Protein AF-A0A9D8MSM4-F1 (afdb_monomer)

Structure (mmCIF, N/CA/C/O backbone):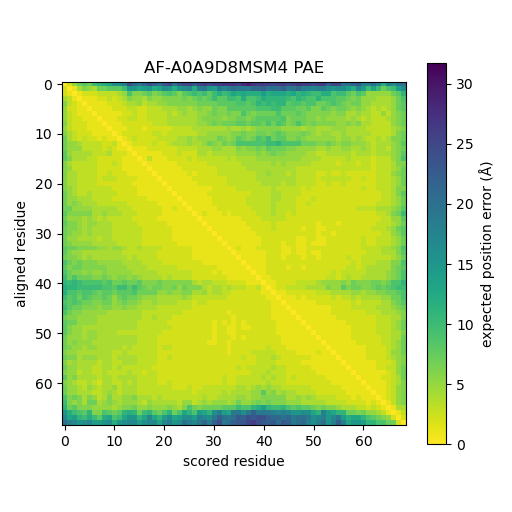
data_AF-A0A9D8MSM4-F1
#
_entry.id   AF-A0A9D8MSM4-F1
#
loop_
_atom_site.group_PDB
_atom_site.id
_atom_site.type_symbol
_atom_site.label_atom_id
_atom_site.label_alt_id
_atom_site.label_comp_id
_atom_site.label_asym_id
_atom_site.label_entity_id
_atom_site.label_seq_id
_atom_site.pdbx_PDB_ins_code
_atom_site.Cartn_x
_a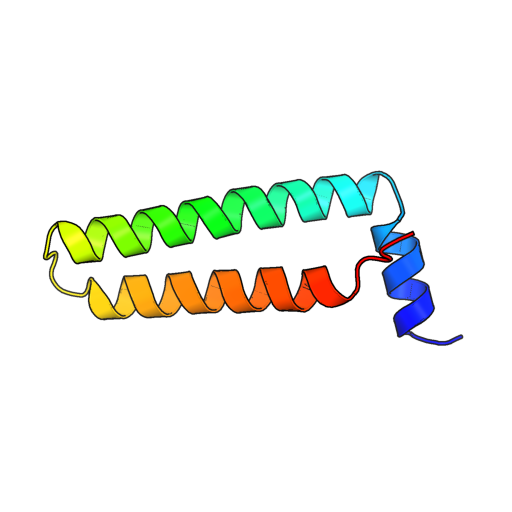tom_site.Cartn_y
_atom_site.Cartn_z
_atom_site.occupancy
_atom_site.B_iso_or_equiv
_atom_site.auth_seq_id
_atom_site.auth_comp_id
_atom_site.auth_asym_id
_atom_site.auth_atom_id
_atom_site.pdbx_PDB_model_num
ATOM 1 N N . MET A 1 1 ? -23.957 -12.437 15.415 1.00 61.00 1 MET A N 1
ATOM 2 C CA . MET A 1 1 ? -23.019 -11.289 15.436 1.00 61.00 1 MET A CA 1
ATOM 3 C C . MET A 1 1 ? -22.669 -10.956 13.99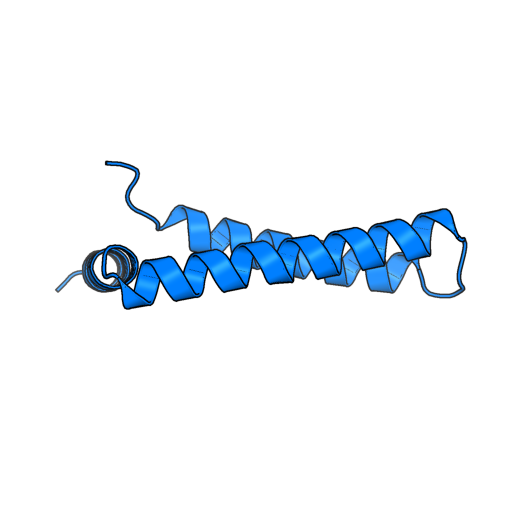6 1.00 61.00 1 MET A C 1
ATOM 5 O O . MET A 1 1 ? -22.230 -11.855 13.294 1.00 61.00 1 MET A O 1
ATOM 9 N N . ASN A 1 2 ? -22.934 -9.733 13.534 1.00 82.50 2 ASN A N 1
ATOM 10 C CA . ASN A 1 2 ? -22.644 -9.331 12.155 1.00 82.50 2 ASN A CA 1
ATOM 11 C C . ASN A 1 2 ? -21.108 -9.239 11.972 1.00 82.50 2 ASN A C 1
ATOM 13 O O . ASN A 1 2 ? -20.479 -8.492 12.727 1.00 82.50 2 ASN A O 1
ATOM 17 N N . PRO A 1 3 ? -20.483 -10.002 11.053 1.00 80.94 3 PRO A N 1
ATOM 18 C CA . PRO A 1 3 ? -19.025 -10.019 10.880 1.00 80.94 3 PRO A CA 1
ATOM 19 C C . PRO A 1 3 ? -18.450 -8.633 10.562 1.00 80.94 3 PRO A C 1
ATOM 21 O O . PRO A 1 3 ? -17.379 -8.291 11.057 1.00 80.94 3 PRO A O 1
ATOM 24 N N . ILE A 1 4 ? -19.212 -7.800 9.849 1.00 80.56 4 ILE A N 1
ATOM 25 C CA . ILE A 1 4 ? -18.842 -6.418 9.520 1.00 80.56 4 ILE A CA 1
ATOM 26 C C . ILE A 1 4 ? -18.726 -5.571 10.796 1.00 80.56 4 ILE A C 1
ATOM 28 O O . ILE A 1 4 ? -17.737 -4.875 10.996 1.00 80.56 4 ILE A O 1
ATOM 32 N N . ALA A 1 5 ? -19.679 -5.704 11.722 1.00 83.06 5 ALA A N 1
ATOM 33 C CA . ALA A 1 5 ? -19.667 -4.959 12.983 1.00 83.06 5 ALA A CA 1
ATOM 34 C C . ALA A 1 5 ? -18.503 -5.366 13.906 1.00 83.06 5 ALA A C 1
ATOM 36 O O . ALA A 1 5 ? -17.991 -4.546 14.668 1.00 83.06 5 ALA A O 1
ATOM 37 N N . LYS A 1 6 ? -18.067 -6.633 13.846 1.00 84.56 6 LYS A N 1
ATOM 38 C CA . LYS A 1 6 ? -16.884 -7.103 14.583 1.00 84.56 6 LYS A CA 1
ATOM 39 C C . LYS A 1 6 ? -15.602 -6.490 14.017 1.00 84.56 6 LYS A C 1
ATOM 41 O O . LYS A 1 6 ? -14.731 -6.112 14.795 1.00 84.56 6 LYS A O 1
ATOM 46 N N . MET A 1 7 ? -15.507 -6.396 12.692 1.00 84.12 7 MET A N 1
ATOM 47 C CA . MET A 1 7 ? -14.370 -5.791 12.000 1.00 84.12 7 MET A CA 1
ATOM 48 C C . MET A 1 7 ? -14.280 -4.290 12.294 1.00 84.12 7 MET A C 1
ATOM 50 O O . MET A 1 7 ? -13.239 -3.836 12.754 1.00 84.12 7 MET A O 1
ATOM 54 N N . GLN A 1 8 ? -15.396 -3.565 12.183 1.00 85.06 8 GLN A N 1
ATOM 55 C CA . GLN A 1 8 ? -15.484 -2.146 12.552 1.00 85.06 8 GLN A CA 1
ATOM 56 C C . GLN A 1 8 ? -15.021 -1.897 13.989 1.00 85.06 8 GLN A C 1
ATOM 58 O O . GLN A 1 8 ? -14.138 -1.085 14.225 1.00 85.06 8 GLN A O 1
ATOM 63 N N . LYS A 1 9 ? -15.523 -2.681 14.953 1.00 86.06 9 LYS A N 1
ATOM 64 C CA . LYS A 1 9 ? -15.128 -2.543 16.363 1.00 86.06 9 LYS A CA 1
ATOM 65 C C . LYS A 1 9 ? -13.623 -2.746 16.596 1.00 86.06 9 LYS A C 1
ATOM 67 O O . LYS A 1 9 ? -13.073 -2.189 17.541 1.00 86.06 9 LYS A O 1
ATOM 72 N N . TRP A 1 10 ? -12.964 -3.580 15.790 1.00 87.38 10 TRP A N 1
ATOM 73 C CA . TRP A 1 10 ? -11.514 -3.760 15.865 1.00 87.38 10 TRP A CA 1
ATOM 74 C C . TRP A 1 10 ? -10.762 -2.589 15.223 1.00 87.38 10 TRP A C 1
ATOM 76 O O . TRP A 1 10 ? -9.778 -2.128 15.799 1.00 87.38 10 TRP A O 1
ATOM 86 N N . MET A 1 11 ? -11.243 -2.080 14.089 1.00 86.62 11 MET A N 1
ATOM 87 C CA . MET A 1 11 ? -10.669 -0.915 13.404 1.00 86.62 11 MET A CA 1
ATOM 88 C C . MET A 1 11 ? -10.756 0.348 14.274 1.00 86.62 11 MET A C 1
ATOM 90 O O . MET A 1 11 ? -9.789 1.096 14.350 1.00 86.62 11 MET A O 1
ATOM 94 N N . ASP A 1 12 ? -11.839 0.501 15.043 1.00 86.56 12 ASP A N 1
ATOM 95 C CA . ASP A 1 12 ? -12.026 1.590 16.015 1.00 86.56 12 ASP A CA 1
ATOM 96 C C . ASP A 1 12 ? -11.093 1.483 17.244 1.00 86.56 12 ASP A C 1
ATOM 98 O O . ASP A 1 12 ? -10.989 2.417 18.040 1.00 86.56 12 ASP A O 1
ATOM 102 N N . SER A 1 13 ? -10.419 0.345 17.450 1.00 89.62 13 SER A N 1
ATOM 103 C CA . SER A 1 13 ? -9.488 0.172 18.570 1.00 89.62 13 SER A CA 1
ATOM 104 C C . SER A 1 13 ? -8.135 0.853 18.299 1.00 89.62 13 SER A C 1
ATOM 106 O O . SER A 1 13 ? -7.729 0.956 17.140 1.00 89.62 13 SER A O 1
ATOM 108 N N . PRO A 1 14 ? -7.361 1.232 19.338 1.00 88.62 14 PRO A N 1
ATOM 109 C CA . PRO A 1 14 ? -6.039 1.843 19.153 1.00 88.62 14 PRO A CA 1
ATOM 110 C C . PRO A 1 14 ? -5.098 0.997 18.286 1.00 88.62 14 PRO A C 1
ATOM 112 O O . PRO A 1 14 ? -4.344 1.522 17.474 1.00 88.62 14 PRO A O 1
ATOM 115 N N . SER A 1 15 ? -5.166 -0.329 18.419 1.00 88.19 15 SER A N 1
AT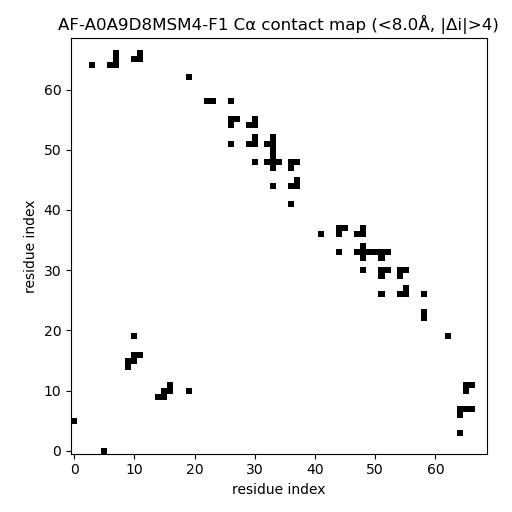OM 116 C CA . SER A 1 15 ? -4.371 -1.249 17.605 1.00 88.19 15 SER A CA 1
ATOM 117 C C . SER A 1 15 ? -4.809 -1.267 16.138 1.00 88.19 15 SER A C 1
ATOM 119 O O . SER A 1 15 ? -3.954 -1.356 15.259 1.00 88.19 15 SER A O 1
ATOM 121 N N . GLY A 1 16 ? -6.116 -1.166 15.871 1.00 88.19 16 GLY A N 1
ATOM 122 C CA . GLY A 1 16 ? -6.671 -1.097 14.517 1.00 88.19 16 GLY A CA 1
ATOM 123 C C . GLY A 1 16 ? -6.270 0.191 13.801 1.00 88.19 16 GLY A C 1
ATOM 124 O O . GLY A 1 16 ? -5.751 0.134 12.691 1.00 88.19 16 GLY A O 1
ATOM 125 N N . GLN A 1 17 ? -6.391 1.335 14.477 1.00 89.69 17 GLN A N 1
ATOM 126 C CA . GLN A 1 17 ? -5.975 2.636 13.938 1.00 89.69 17 GLN A CA 1
ATOM 127 C C . GLN A 1 17 ? -4.475 2.683 13.624 1.00 89.69 17 GLN A C 1
ATOM 129 O O . GLN A 1 17 ? -4.069 3.152 12.563 1.00 89.69 17 GLN A O 1
ATOM 134 N N . VAL A 1 18 ? -3.633 2.157 14.521 1.00 92.06 18 VAL A N 1
ATOM 135 C CA . VAL A 1 18 ? -2.183 2.073 14.286 1.00 92.06 18 VAL A CA 1
ATOM 136 C C . VAL A 1 18 ? -1.878 1.201 13.068 1.00 92.06 18 VAL A C 1
ATOM 138 O O . VAL A 1 18 ? -1.075 1.592 12.224 1.00 92.06 18 VAL A O 1
ATOM 141 N N . PHE A 1 19 ? -2.540 0.050 12.939 1.00 91.69 19 PHE A N 1
ATOM 142 C CA . PHE A 1 19 ? -2.381 -0.818 11.775 1.00 91.69 19 PHE A CA 1
ATOM 143 C C . PHE A 1 19 ? -2.783 -0.117 10.470 1.00 91.69 19 PHE A C 1
ATOM 145 O O . PHE A 1 19 ? -2.015 -0.149 9.509 1.00 91.69 19 PHE A O 1
ATOM 152 N N . MET A 1 20 ? -3.939 0.554 10.444 1.00 90.88 20 MET A N 1
ATOM 153 C CA . MET A 1 20 ? -4.420 1.276 9.262 1.00 90.88 20 MET A CA 1
ATOM 154 C C . MET A 1 20 ? -3.473 2.418 8.878 1.00 90.88 20 MET A C 1
ATOM 156 O O . MET A 1 20 ? -3.099 2.533 7.715 1.00 90.88 20 MET A O 1
ATOM 160 N N . ASN A 1 21 ? -2.960 3.178 9.850 1.00 91.44 21 ASN A N 1
ATOM 161 C CA . ASN A 1 21 ? -1.953 4.217 9.603 1.00 91.44 21 ASN A CA 1
ATOM 162 C C . ASN A 1 21 ? -0.677 3.670 8.946 1.00 91.44 21 ASN A C 1
ATOM 164 O O . ASN A 1 21 ? -0.132 4.294 8.028 1.00 91.44 21 ASN A O 1
ATOM 168 N N . TYR A 1 22 ? -0.201 2.498 9.380 1.00 93.38 22 TYR A N 1
ATOM 169 C CA . TYR A 1 22 ? 0.926 1.834 8.726 1.00 93.38 22 TYR A CA 1
ATOM 170 C C . TYR A 1 22 ? 0.566 1.357 7.319 1.00 93.38 22 TYR A C 1
ATOM 172 O O . TYR A 1 22 ? 1.347 1.589 6.398 1.00 93.38 22 TYR A O 1
ATOM 180 N N . ALA A 1 23 ? -0.608 0.748 7.136 1.00 93.12 23 ALA A N 1
ATOM 181 C CA . ALA A 1 23 ? -1.070 0.272 5.835 1.00 93.12 23 ALA A CA 1
ATOM 182 C C . ALA A 1 23 ? -1.179 1.416 4.812 1.00 93.12 23 ALA A C 1
ATOM 184 O O . ALA A 1 23 ? -0.662 1.276 3.705 1.00 93.12 23 ALA A O 1
ATOM 185 N N . TYR A 1 24 ? -1.745 2.566 5.199 1.00 92.50 24 TYR A N 1
ATOM 186 C CA . TYR A 1 24 ? -1.792 3.771 4.363 1.00 92.50 24 TYR A CA 1
ATOM 187 C C . TYR A 1 24 ? -0.400 4.289 4.017 1.00 92.50 24 TYR A C 1
ATOM 189 O O . TYR A 1 24 ? -0.096 4.535 2.852 1.00 92.50 24 TYR A O 1
ATOM 197 N N . SER A 1 25 ? 0.473 4.422 5.019 1.00 94.31 25 SER A N 1
ATOM 198 C CA . SER A 1 25 ? 1.825 4.950 4.804 1.00 94.31 25 SER A CA 1
ATOM 199 C C . SER A 1 25 ? 2.650 4.048 3.883 1.00 94.31 25 SER A C 1
ATOM 201 O O . SER A 1 25 ? 3.399 4.531 3.034 1.00 94.31 25 SER A O 1
ATOM 203 N N . TRP A 1 26 ? 2.516 2.730 4.036 1.00 95.00 26 TRP A N 1
ATOM 204 C CA . TRP A 1 26 ? 3.238 1.754 3.223 1.00 95.00 26 TRP A CA 1
ATOM 205 C C . TRP A 1 26 ? 2.658 1.641 1.812 1.00 95.00 26 TRP A C 1
ATOM 207 O O . TRP A 1 26 ? 3.433 1.616 0.857 1.00 95.00 26 TRP A O 1
ATOM 217 N N . GLY A 1 27 ? 1.329 1.621 1.667 1.00 94.88 27 GLY A N 1
ATOM 218 C CA . GLY A 1 27 ? 0.650 1.634 0.366 1.00 94.88 27 GLY A CA 1
ATOM 219 C C . GLY A 1 27 ? 1.091 2.827 -0.478 1.00 94.88 27 GLY A C 1
ATOM 220 O O . GLY A 1 27 ? 1.660 2.647 -1.560 1.00 94.88 27 GLY A O 1
ATOM 221 N N . ALA A 1 28 ? 1.006 4.029 0.099 1.00 95.81 28 ALA A N 1
ATOM 222 C CA . ALA A 1 28 ? 1.437 5.261 -0.551 1.00 95.81 28 ALA A CA 1
ATOM 223 C C . ALA A 1 28 ? 2.915 5.219 -0.978 1.00 95.81 28 ALA A C 1
ATOM 225 O O . ALA A 1 28 ? 3.247 5.620 -2.094 1.00 95.81 28 ALA A O 1
ATOM 226 N N . ALA A 1 29 ? 3.815 4.693 -0.139 1.00 96.81 29 ALA A N 1
ATOM 227 C CA . ALA A 1 29 ? 5.231 4.567 -0.488 1.00 96.81 29 ALA A CA 1
ATOM 228 C C . ALA A 1 29 ? 5.455 3.653 -1.709 1.00 96.81 29 A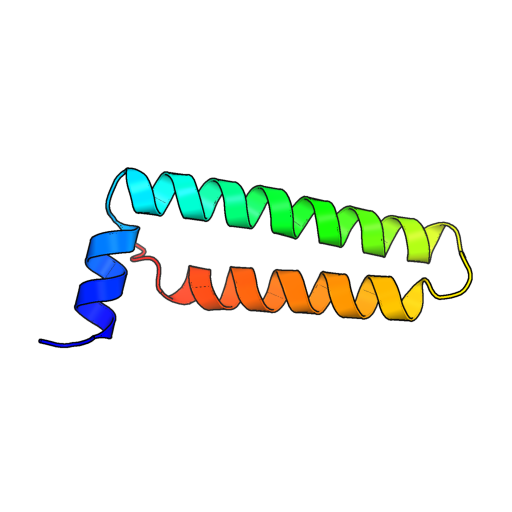LA A C 1
ATOM 230 O O . ALA A 1 29 ? 6.251 3.979 -2.594 1.00 96.81 29 ALA A O 1
ATOM 231 N N . VAL A 1 30 ? 4.726 2.535 -1.791 1.00 96.38 30 VAL A N 1
ATOM 232 C CA . VAL A 1 30 ? 4.795 1.605 -2.929 1.00 96.38 30 VAL A CA 1
ATOM 233 C C . VAL A 1 30 ? 4.256 2.262 -4.205 1.00 96.38 30 VAL A C 1
ATOM 235 O O . VAL A 1 30 ? 4.865 2.116 -5.267 1.00 96.38 30 VAL A O 1
ATOM 238 N N . VAL A 1 31 ? 3.170 3.036 -4.117 1.00 97.06 31 VAL A N 1
ATOM 239 C CA . VAL A 1 31 ? 2.620 3.809 -5.248 1.00 97.06 31 VAL A CA 1
ATOM 240 C C . VAL A 1 31 ? 3.609 4.852 -5.751 1.00 97.06 31 VAL A C 1
ATOM 242 O O . VAL A 1 31 ? 3.842 4.942 -6.958 1.00 97.06 31 VAL A O 1
ATOM 245 N N . VAL A 1 32 ? 4.225 5.613 -4.844 1.00 97.50 32 VAL A N 1
ATOM 246 C CA . VAL A 1 32 ? 5.243 6.615 -5.193 1.00 97.50 32 VAL A CA 1
ATOM 247 C C . VAL A 1 32 ? 6.422 5.956 -5.906 1.00 97.50 32 VAL A C 1
ATOM 249 O O . VAL A 1 32 ? 6.893 6.477 -6.917 1.00 97.50 32 VAL A O 1
ATOM 252 N N . LEU A 1 33 ? 6.863 4.781 -5.446 1.00 96.62 33 LEU A N 1
ATOM 253 C CA . LEU A 1 33 ? 7.930 4.025 -6.100 1.00 96.62 33 LEU A CA 1
ATOM 254 C C . LEU A 1 33 ? 7.534 3.558 -7.512 1.00 96.62 33 LEU A C 1
ATOM 256 O O . LEU A 1 33 ? 8.318 3.700 -8.453 1.00 96.62 33 LEU A O 1
ATOM 260 N N . GLY A 1 34 ? 6.315 3.043 -7.688 1.00 96.38 34 GLY A N 1
ATOM 261 C CA . GLY A 1 34 ? 5.810 2.634 -9.002 1.00 96.38 34 GLY A CA 1
ATOM 262 C C . GLY A 1 34 ? 5.691 3.805 -9.978 1.00 96.38 34 GLY A C 1
ATOM 263 O O . GLY A 1 34 ? 6.103 3.700 -11.138 1.00 96.38 34 GLY A O 1
ATOM 264 N N . ALA A 1 35 ? 5.204 4.954 -9.502 1.00 97.06 35 ALA A N 1
ATOM 265 C CA . ALA A 1 35 ? 5.154 6.189 -10.279 1.00 97.06 35 ALA A CA 1
ATOM 266 C C . ALA A 1 35 ? 6.560 6.670 -10.665 1.00 97.06 35 ALA A C 1
ATOM 268 O O . ALA A 1 35 ? 6.793 7.000 -11.829 1.00 97.06 35 ALA A O 1
ATOM 269 N N . LEU A 1 36 ? 7.518 6.634 -9.733 1.00 97.31 36 LEU A N 1
ATOM 270 C CA . LEU A 1 36 ? 8.913 6.986 -9.999 1.00 97.31 36 LEU A CA 1
ATOM 271 C C . LEU A 1 36 ? 9.495 6.138 -11.133 1.00 97.31 36 LEU A C 1
ATOM 273 O O . LEU A 1 36 ? 10.092 6.684 -12.056 1.00 97.31 36 LEU A O 1
ATOM 277 N N . PHE A 1 37 ? 9.280 4.822 -11.106 1.00 96.19 37 PHE A N 1
ATOM 278 C CA . PHE A 1 37 ? 9.793 3.913 -12.135 1.00 96.19 37 PHE A CA 1
ATOM 279 C C . PHE A 1 37 ? 9.178 4.203 -13.506 1.00 96.19 37 PHE A C 1
ATOM 281 O O . PHE A 1 37 ? 9.866 4.138 -14.528 1.00 96.19 37 PHE A O 1
ATOM 288 N N . LYS A 1 38 ? 7.888 4.560 -13.538 1.00 93.56 38 LYS A N 1
ATOM 289 C CA . LYS A 1 38 ? 7.208 4.982 -14.768 1.00 93.56 38 LYS A CA 1
ATOM 290 C C . LYS A 1 38 ? 7.804 6.271 -15.330 1.00 93.56 38 LYS A C 1
ATOM 292 O O . LYS A 1 38 ? 7.992 6.351 -16.541 1.00 93.56 38 LYS A O 1
ATOM 297 N N . LEU A 1 39 ? 8.125 7.241 -14.473 1.00 96.94 39 LEU A N 1
ATOM 298 C CA . LEU A 1 39 ? 8.725 8.518 -14.871 1.00 96.94 39 LEU A CA 1
ATOM 299 C C . LEU A 1 39 ? 10.171 8.364 -15.362 1.00 96.94 39 LEU A C 1
ATOM 301 O O . LEU A 1 39 ? 10.571 9.029 -16.315 1.00 96.94 39 LEU A O 1
ATOM 305 N N . THR A 1 40 ? 10.953 7.463 -14.767 1.00 97.06 40 THR A N 1
ATOM 306 C CA . THR A 1 40 ? 12.353 7.210 -15.153 1.00 97.06 40 THR A CA 1
ATOM 307 C C . THR A 1 40 ? 12.510 6.232 -16.321 1.00 97.06 40 THR A C 1
ATOM 309 O O . THR A 1 40 ? 13.634 5.956 -16.729 1.00 97.06 40 THR A O 1
ATOM 312 N N . HIS A 1 41 ? 11.405 5.745 -16.901 1.00 94.50 41 HIS A N 1
ATOM 313 C CA . HIS A 1 41 ? 11.386 4.867 -18.081 1.00 94.50 41 HIS A CA 1
ATOM 314 C C . HIS A 1 41 ? 12.175 3.556 -17.904 1.00 94.50 41 HIS A C 1
ATOM 316 O O . HIS A 1 41 ? 12.719 3.006 -18.863 1.00 94.50 41 HIS A O 1
ATOM 322 N N . ILE A 1 42 ? 12.215 3.026 -16.679 1.00 95.19 42 ILE A N 1
ATOM 323 C CA . ILE A 1 42 ? 12.884 1.753 -16.386 1.00 95.19 42 ILE A CA 1
ATOM 324 C C . ILE A 1 42 ? 12.139 0.604 -17.098 1.00 95.19 42 ILE A C 1
ATOM 326 O O . ILE A 1 42 ? 10.900 0.579 -17.110 1.00 95.19 42 ILE A O 1
ATOM 330 N N . PRO A 1 43 ? 12.844 -0.378 -17.692 1.00 95.38 43 PRO A N 1
ATOM 331 C CA . PRO A 1 43 ? 12.200 -1.555 -18.267 1.00 95.38 43 PRO A CA 1
ATOM 332 C C . PRO A 1 43 ? 11.366 -2.290 -17.207 1.00 95.38 43 PRO A C 1
ATOM 334 O O . PRO A 1 43 ? 11.837 -2.579 -16.112 1.00 95.38 43 PRO A O 1
ATOM 337 N N . GLY A 1 44 ? 10.103 -2.578 -17.526 1.00 93.56 44 GLY A N 1
ATOM 338 C CA . GLY A 1 44 ? 9.157 -3.186 -16.580 1.00 93.56 44 GLY A CA 1
ATOM 339 C C . GLY A 1 44 ? 8.412 -2.193 -15.678 1.00 93.56 44 GLY A C 1
ATOM 340 O O . GLY A 1 44 ? 7.553 -2.613 -14.904 1.00 93.56 44 GLY A O 1
ATOM 341 N N . ALA A 1 45 ? 8.643 -0.883 -15.815 1.00 95.06 45 ALA A N 1
ATOM 342 C CA . ALA A 1 45 ? 7.967 0.137 -15.011 1.00 95.06 45 ALA A CA 1
ATOM 343 C C . ALA A 1 45 ? 6.433 0.080 -15.078 1.00 95.06 45 ALA A C 1
ATOM 345 O O . ALA A 1 45 ? 5.768 0.327 -14.079 1.00 95.06 45 ALA A O 1
ATOM 346 N N . ASN A 1 46 ? 5.857 -0.290 -16.227 1.00 95.00 46 ASN A N 1
ATOM 347 C CA . ASN A 1 46 ? 4.405 -0.451 -16.360 1.00 95.00 46 ASN A CA 1
ATOM 348 C C . ASN A 1 46 ? 3.854 -1.553 -15.447 1.00 95.00 46 ASN A C 1
ATOM 350 O O . ASN A 1 46 ? 2.784 -1.387 -14.873 1.00 95.00 46 ASN A O 1
ATOM 354 N N . LEU A 1 47 ? 4.583 -2.665 -15.307 1.00 96.00 47 LEU A N 1
ATOM 355 C CA . LEU A 1 47 ? 4.177 -3.772 -14.445 1.00 96.00 47 LEU A CA 1
ATOM 356 C C . LEU A 1 47 ? 4.277 -3.372 -12.971 1.00 96.00 47 LEU A C 1
ATOM 358 O O . LEU A 1 47 ? 3.356 -3.629 -12.204 1.00 96.00 47 LEU A O 1
ATOM 362 N N . ILE A 1 48 ? 5.368 -2.705 -12.590 1.00 96.31 48 ILE A N 1
ATOM 363 C CA . ILE A 1 48 ? 5.578 -2.243 -11.212 1.00 96.31 48 ILE A CA 1
ATOM 364 C C . ILE A 1 48 ? 4.524 -1.201 -10.833 1.00 96.31 48 ILE A C 1
ATOM 366 O O . ILE A 1 48 ? 3.933 -1.308 -9.763 1.00 96.31 48 ILE A O 1
ATOM 370 N N . LEU A 1 49 ? 4.224 -0.258 -11.731 1.00 96.75 49 LEU A N 1
ATOM 371 C CA . LEU A 1 49 ? 3.144 0.709 -11.545 1.00 96.75 49 LEU A CA 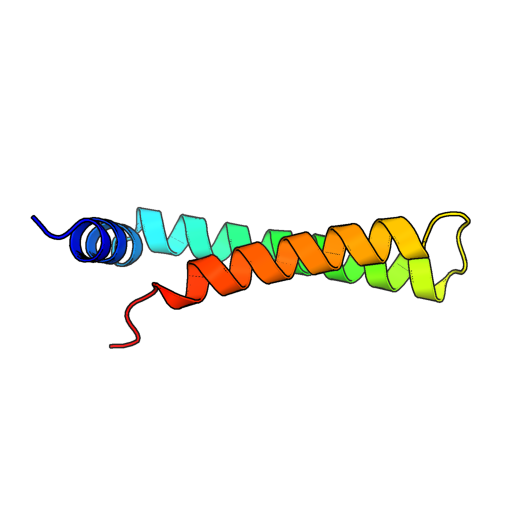1
ATOM 372 C C . LEU A 1 49 ? 1.781 0.020 -11.407 1.00 96.75 49 LEU A C 1
ATOM 374 O O . LEU A 1 49 ? 0.981 0.391 -10.557 1.00 96.75 49 LEU A O 1
ATOM 378 N N . PHE A 1 50 ? 1.502 -0.992 -12.227 1.00 97.12 50 PHE A N 1
ATOM 379 C CA . PHE A 1 50 ? 0.246 -1.732 -12.142 1.00 97.12 50 PHE A CA 1
ATOM 380 C C . PHE A 1 50 ? 0.094 -2.437 -10.788 1.00 97.12 50 PHE A C 1
ATOM 382 O O . PHE A 1 50 ? -0.939 -2.305 -10.135 1.00 97.12 50 PHE A O 1
ATOM 389 N N . ILE A 1 51 ? 1.145 -3.121 -10.330 1.00 97.00 51 ILE A N 1
ATOM 390 C CA . ILE A 1 51 ? 1.161 -3.788 -9.023 1.00 97.00 51 ILE A CA 1
ATOM 391 C C . ILE A 1 51 ? 1.009 -2.763 -7.896 1.00 97.00 51 ILE A C 1
ATOM 393 O O . ILE A 1 51 ? 0.202 -2.974 -6.995 1.00 97.00 51 ILE A O 1
ATOM 397 N N . SER A 1 52 ? 1.728 -1.638 -7.954 1.00 96.75 52 SER A N 1
ATOM 398 C CA . SER A 1 52 ? 1.645 -0.613 -6.912 1.00 96.75 52 SER A CA 1
ATOM 399 C C . SER A 1 52 ? 0.251 0.005 -6.818 1.00 96.75 52 SER A C 1
ATOM 401 O O . SER A 1 52 ? -0.234 0.254 -5.721 1.00 96.75 52 SER A O 1
ATOM 403 N N . MET A 1 53 ? -0.421 0.204 -7.954 1.00 97.12 53 MET A N 1
ATOM 404 C CA . MET A 1 53 ? -1.799 0.700 -7.984 1.00 97.12 53 MET A CA 1
ATOM 405 C C . MET A 1 53 ? -2.794 -0.327 -7.427 1.00 97.12 53 MET A C 1
ATOM 407 O O . MET A 1 53 ? -3.722 0.056 -6.722 1.00 97.12 53 MET A O 1
ATOM 411 N N . ILE A 1 54 ? -2.594 -1.628 -7.674 1.00 96.81 54 ILE A N 1
ATOM 412 C CA . ILE A 1 54 ? -3.415 -2.681 -7.047 1.00 96.81 54 ILE A CA 1
ATOM 413 C C . ILE A 1 54 ? -3.244 -2.673 -5.526 1.00 96.81 54 ILE A C 1
ATOM 415 O O . ILE A 1 54 ? -4.238 -2.790 -4.811 1.00 96.81 54 IL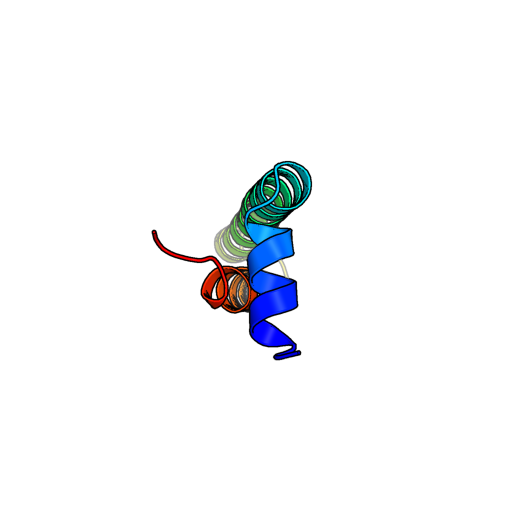E A O 1
ATOM 419 N N . THR A 1 55 ? -2.014 -2.509 -5.029 1.00 95.31 55 THR A N 1
ATOM 420 C CA . THR A 1 55 ? -1.753 -2.388 -3.587 1.00 95.31 55 THR A CA 1
ATOM 421 C C . THR A 1 55 ? -2.586 -1.264 -2.972 1.00 95.31 55 THR A C 1
ATOM 423 O O . THR A 1 55 ? -3.247 -1.488 -1.960 1.00 95.31 55 THR A O 1
ATOM 426 N N . GLU A 1 56 ? -2.635 -0.095 -3.613 1.00 95.00 56 GLU A N 1
ATOM 427 C CA . GLU A 1 56 ? -3.423 1.042 -3.120 1.00 95.00 56 GLU A CA 1
ATOM 428 C C . GLU A 1 56 ? -4.928 0.779 -3.158 1.00 95.00 56 GLU A C 1
ATOM 430 O O . GLU A 1 56 ? -5.639 1.079 -2.201 1.00 95.00 56 GLU A O 1
ATOM 435 N N . VAL A 1 57 ? -5.422 0.149 -4.227 1.00 96.12 57 VAL A N 1
ATOM 436 C CA . VAL A 1 57 ? -6.837 -0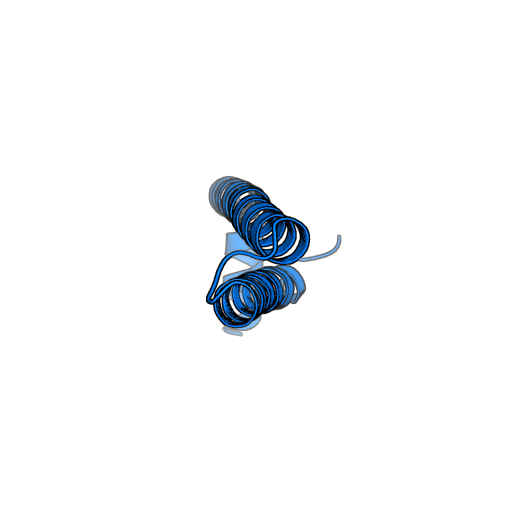.234 -4.334 1.00 96.12 57 VAL A CA 1
ATOM 437 C C . VAL A 1 57 ? -7.249 -1.149 -3.180 1.00 96.12 57 VAL A C 1
ATOM 439 O O . VAL A 1 57 ? -8.341 -0.986 -2.642 1.00 96.12 57 VAL A O 1
ATOM 442 N N . LEU A 1 58 ? -6.392 -2.085 -2.764 1.00 94.56 58 LEU A N 1
ATOM 443 C CA . LEU A 1 58 ? -6.682 -2.961 -1.625 1.00 94.56 58 LEU A CA 1
ATOM 444 C C . LEU A 1 58 ? -6.703 -2.198 -0.299 1.00 94.56 58 LEU A C 1
ATOM 446 O O . LEU A 1 58 ? -7.601 -2.418 0.513 1.00 94.56 58 LEU A O 1
ATOM 450 N N . VAL A 1 59 ? -5.750 -1.288 -0.085 1.00 93.12 59 VAL A N 1
ATOM 451 C CA . VAL A 1 59 ? -5.700 -0.455 1.125 1.00 93.12 59 VAL A CA 1
ATOM 452 C C . VAL A 1 59 ? -6.945 0.436 1.218 1.00 93.12 59 VAL A C 1
ATOM 454 O O . VAL A 1 59 ? -7.595 0.467 2.262 1.00 93.12 59 VAL A O 1
ATOM 457 N N . PHE A 1 60 ? -7.352 1.075 0.118 1.00 92.62 60 PHE A N 1
ATOM 458 C CA . PHE A 1 60 ? -8.580 1.881 0.055 1.00 92.62 60 PHE A CA 1
ATOM 459 C C . PHE A 1 60 ? -9.861 1.054 0.148 1.00 92.62 60 PHE A C 1
ATOM 461 O O . PHE A 1 60 ? -10.887 1.508 0.650 1.00 92.62 60 PHE A O 1
ATOM 468 N N . PHE A 1 61 ? -9.842 -0.188 -0.324 1.00 92.44 61 PHE A N 1
ATOM 469 C CA . PHE A 1 61 ? -10.986 -1.066 -0.136 1.00 92.44 61 PHE A CA 1
ATOM 470 C C . PHE A 1 61 ? -11.188 -1.389 1.349 1.00 92.44 61 PHE A C 1
ATOM 472 O O . PHE A 1 61 ? -12.312 -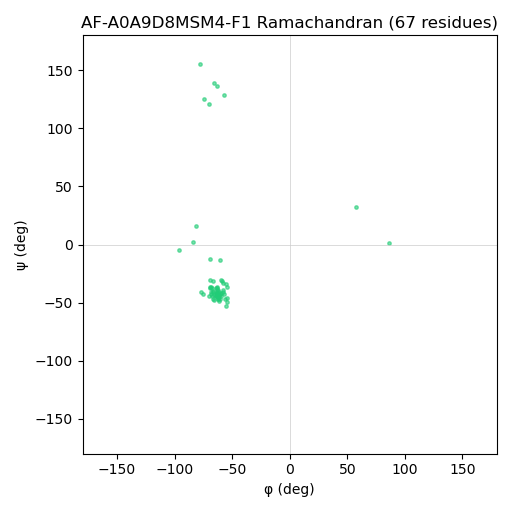1.338 1.847 1.00 92.44 61 PHE A O 1
ATOM 479 N N . ILE A 1 62 ? -10.100 -1.674 2.072 1.00 88.75 62 ILE A N 1
ATOM 480 C CA . ILE A 1 62 ? -10.144 -1.934 3.516 1.00 88.75 62 ILE A CA 1
ATOM 481 C C . ILE A 1 62 ? -10.531 -0.659 4.284 1.00 88.75 62 ILE A C 1
ATOM 483 O O . ILE A 1 62 ? -11.323 -0.745 5.223 1.00 88.75 62 ILE A O 1
ATOM 487 N N . SER A 1 63 ? -10.066 0.521 3.852 1.00 85.75 63 SER A N 1
ATOM 488 C CA . SER A 1 63 ? -10.462 1.809 4.448 1.00 85.75 63 SER A CA 1
ATOM 489 C C . SER A 1 63 ? -11.959 2.072 4.387 1.00 85.75 63 SER A C 1
ATOM 491 O O . SER A 1 63 ? -12.512 2.686 5.292 1.00 85.75 63 SER A O 1
ATOM 493 N N . GLY A 1 64 ? -12.646 1.577 3.354 1.00 86.81 64 GLY A N 1
ATOM 494 C CA . GLY A 1 64 ? -14.097 1.722 3.210 1.00 86.81 64 GLY A CA 1
ATOM 495 C C . GLY A 1 64 ? -14.912 1.088 4.343 1.00 86.81 64 GLY A C 1
ATOM 496 O O . GLY A 1 64 ? -16.103 1.368 4.469 1.00 86.81 64 GLY A O 1
ATOM 497 N N . PHE A 1 65 ? -14.291 0.247 5.176 1.00 84.06 65 PHE A N 1
ATOM 498 C CA . PHE A 1 65 ? -14.919 -0.335 6.359 1.00 84.06 65 PHE A CA 1
ATOM 499 C C . PHE A 1 65 ? -14.617 0.424 7.658 1.00 84.06 65 PHE A C 1
ATOM 501 O O . PHE A 1 65 ? -15.197 0.069 8.687 1.00 84.06 65 PHE A O 1
ATOM 508 N N . GLU A 1 66 ? -13.760 1.454 7.642 1.00 79.44 66 GLU A N 1
ATOM 509 C CA . GLU A 1 66 ? -13.599 2.365 8.782 1.00 79.44 66 GLU A CA 1
ATOM 510 C C . GLU A 1 66 ? -14.916 3.107 9.033 1.00 79.44 66 GLU A C 1
ATOM 512 O O . GLU A 1 66 ? -15.603 3.554 8.110 1.00 79.44 66 GLU A O 1
ATOM 517 N N . LYS A 1 67 ? -15.311 3.219 10.302 1.00 69.62 67 LYS A N 1
ATOM 518 C CA . LYS A 1 67 ? -16.489 3.999 10.677 1.00 69.62 67 LYS A CA 1
ATOM 519 C C . LYS A 1 67 ? -16.154 5.486 10.577 1.00 69.62 67 LYS A C 1
ATOM 521 O O . LYS A 1 67 ? -15.216 5.951 11.207 1.00 69.62 67 LYS A O 1
ATOM 526 N N . THR A 1 68 ? -16.944 6.244 9.820 1.00 59.88 68 THR A N 1
ATOM 527 C CA . THR A 1 68 ? -16.720 7.689 9.606 1.00 59.88 68 THR A CA 1
ATOM 528 C C . THR A 1 68 ? -17.251 8.585 10.744 1.00 59.88 68 THR A C 1
ATOM 530 O O . THR A 1 68 ? -17.390 9.787 10.543 1.00 59.88 68 THR A O 1
ATOM 533 N N . TYR A 1 69 ? -17.560 8.050 11.934 1.00 54.91 69 TYR A N 1
ATOM 534 C CA . TYR A 1 69 ? -18.155 8.832 13.033 1.00 54.91 69 TYR A CA 1
ATOM 535 C C . TYR A 1 69 ? -17.622 8.432 14.404 1.00 54.91 69 TYR A C 1
ATOM 537 O O . TYR A 1 69 ? -17.749 7.230 14.739 1.00 54.91 69 TYR A O 1
#

pLDDT: mean 90.26, std 8.76, range [54.91, 97.5]

Foldseek 3Di:
DPVLVVLQVCCPDPVNVVVLVVLVVVLVVQLVVLVVCVVVVPVCSVVSNVVSVVSVVVSVVSVVSHDPD

Sequence (69 aa):
MNPIAKMQKWMDSPSGQVFMNYAYSWGAAVVVLGALFKLTHIPGANLILFISMITEVLVFFISGFEKTY

Radius of gyration: 15.28 Å; Cα contacts (8 Å, |Δi|>4): 47; chains: 1; bounding box: 36×20×37 Å

Solvent-accessible surface area (backbone atoms only — not comparable to full-atom values): 3754 Å² total; per-residue (Å²): 131,63,68,66,60,55,50,33,60,45,43,74,32,75,70,30,45,54,50,50,55,50,48,53,56,52,30,52,51,44,33,53,50,14,51,49,32,49,74,70,66,44,90,63,17,69,58,47,30,50,52,20,50,49,48,36,52,51,50,54,56,60,52,70,57,55,75,94,120

Mean predicted aligned error: 4.32 Å

Secondary structure (DSSP, 8-state):
--HHHHHHHHHTSHHHHHHHHHHHHHHHHHHHHHHHHHHTT-TTHHHHHHHHHHHHHHHHHHHTTS---

Nearest PDB structures (foldseek):
  7sat-assembly1_C  TM=9.078E-01  e=5.510E-05  Porphyromonas gingivalis ATCC 33277
  7sat-assembly1_D  TM=8.325E-01  e=4.060E-05  Porphyromonas gingivalis ATCC 33277
  7sat-assembly1_E  TM=8.795E-01  e=1.079E-04  Porphyromonas gingivalis ATCC 33277
  7sau-assembly1_D  TM=7.852E-01  e=6.084E-03  Schleiferia thermophila str. Yellowstone